Protein AF-A0AAN8WIW5-F1 (afdb_monomer_lite)

Radius of gyration: 15.7 Å; chains: 1; bounding box: 48×28×33 Å

Structure (mmCIF, N/CA/C/O backbone):
data_AF-A0AAN8WIW5-F1
#
_entry.id   AF-A0AAN8WIW5-F1
#
loop_
_atom_site.group_PDB
_atom_site.id
_atom_site.type_symbol
_atom_site.label_atom_id
_atom_site.label_alt_id
_atom_site.label_comp_id
_atom_site.label_asym_id
_atom_site.label_entity_id
_atom_site.label_seq_id
_atom_site.pdbx_PDB_ins_code
_atom_site.Cartn_x
_atom_site.Cartn_y
_atom_site.Cartn_z
_atom_site.occupancy
_atom_site.B_iso_or_equiv
_atom_site.auth_seq_id
_atom_site.auth_comp_id
_atom_site.auth_asym_id
_atom_site.auth_atom_id
_atom_site.pdbx_PDB_model_num
ATOM 1 N N . THR A 1 1 ? 34.248 2.906 -10.899 1.00 48.78 1 THR A N 1
ATOM 2 C CA . THR A 1 1 ? 34.878 1.746 -11.557 1.00 48.78 1 THR A CA 1
ATOM 3 C C . THR A 1 1 ? 34.170 1.463 -12.874 1.00 48.78 1 THR A C 1
ATOM 5 O O . THR A 1 1 ? 33.006 1.832 -13.016 1.00 48.78 1 THR A O 1
ATOM 8 N N . GLU A 1 2 ? 34.842 0.822 -13.837 1.00 38.66 2 GLU A N 1
ATOM 9 C CA . GLU A 1 2 ? 34.233 0.288 -15.079 1.00 38.66 2 GLU A CA 1
ATOM 10 C C . GLU A 1 2 ? 32.974 -0.579 -14.801 1.00 38.66 2 GLU A C 1
ATOM 12 O O . GLU A 1 2 ? 32.094 -0.729 -15.645 1.00 38.66 2 GLU A O 1
ATOM 17 N N . GLU A 1 3 ? 32.804 -1.046 -13.560 1.00 41.84 3 GLU A N 1
ATOM 18 C CA . GLU A 1 3 ? 31.628 -1.758 -13.039 1.00 41.84 3 GLU A CA 1
ATOM 19 C C . GLU A 1 3 ? 30.331 -0.927 -13.006 1.00 41.84 3 GLU A C 1
ATOM 21 O O . GLU A 1 3 ? 29.241 -1.497 -12.949 1.00 41.84 3 GLU A O 1
ATOM 26 N N . GLY A 1 4 ? 30.415 0.408 -13.065 1.00 47.38 4 GLY A N 1
ATOM 27 C CA . GLY A 1 4 ? 29.246 1.291 -13.167 1.00 47.38 4 GLY A CA 1
ATOM 28 C C . GLY A 1 4 ? 28.677 1.406 -14.587 1.00 47.38 4 GLY A C 1
ATOM 29 O O . GLY A 1 4 ? 27.504 1.745 -14.744 1.00 47.38 4 GLY A O 1
ATOM 30 N N . LYS A 1 5 ? 29.489 1.102 -15.615 1.00 43.44 5 LYS A N 1
ATOM 31 C CA . LYS A 1 5 ? 29.146 1.251 -17.043 1.00 43.44 5 LYS A CA 1
ATOM 32 C C . LYS A 1 5 ? 28.524 0.002 -17.670 1.00 43.44 5 LYS A C 1
ATOM 34 O O . LYS A 1 5 ? 27.850 0.114 -18.691 1.00 43.44 5 LYS A O 1
ATOM 39 N N . LYS A 1 6 ? 28.644 -1.177 -17.044 1.00 47.75 6 LYS A N 1
ATOM 40 C CA . LYS A 1 6 ? 27.755 -2.311 -17.347 1.00 47.75 6 LYS A CA 1
ATOM 41 C C . LYS A 1 6 ? 26.383 -1.984 -16.773 1.00 47.75 6 LYS A C 1
ATOM 43 O O . LYS A 1 6 ? 26.079 -2.342 -15.638 1.00 47.75 6 LYS A O 1
ATOM 48 N N . ALA A 1 7 ? 25.580 -1.253 -17.544 1.00 50.91 7 ALA A N 1
ATOM 49 C CA . ALA A 1 7 ? 24.195 -0.931 -17.245 1.00 50.91 7 ALA A CA 1
ATOM 50 C C . ALA A 1 7 ? 23.451 -2.209 -16.826 1.00 50.91 7 ALA A C 1
ATOM 52 O O . ALA A 1 7 ? 23.014 -3.004 -17.658 1.00 50.91 7 ALA A O 1
ATOM 53 N N . LYS A 1 8 ? 23.369 -2.444 -15.510 1.00 58.69 8 LYS A N 1
ATOM 54 C CA . LYS A 1 8 ? 22.644 -3.568 -14.917 1.00 58.69 8 LYS A CA 1
ATOM 55 C C . LYS A 1 8 ? 21.243 -3.512 -15.498 1.00 58.69 8 LYS A C 1
ATOM 57 O O . LYS A 1 8 ? 20.560 -2.516 -15.261 1.00 58.69 8 LYS A O 1
ATOM 62 N N . LYS A 1 9 ? 20.852 -4.530 -16.278 1.00 64.12 9 LYS A N 1
ATOM 63 C CA . LYS A 1 9 ? 19.514 -4.649 -16.874 1.00 64.12 9 LYS A CA 1
ATOM 64 C C . LYS A 1 9 ? 18.496 -4.212 -15.817 1.00 64.12 9 LYS A C 1
ATOM 66 O O . LYS A 1 9 ? 18.449 -4.788 -14.726 1.00 64.12 9 LYS A O 1
ATOM 71 N N . ARG A 1 10 ? 17.779 -3.118 -16.088 1.00 77.50 10 ARG A N 1
ATOM 72 C CA . ARG A 1 10 ? 16.762 -2.583 -15.182 1.00 77.50 10 ARG A CA 1
ATOM 73 C C . ARG A 1 10 ? 15.403 -3.014 -15.695 1.00 77.50 10 ARG A C 1
ATOM 75 O O . ARG A 1 10 ? 15.093 -2.799 -16.861 1.00 77.50 10 ARG A O 1
ATOM 82 N N . VAL A 1 11 ? 14.598 -3.606 -14.827 1.00 82.38 11 VAL A N 1
ATOM 83 C CA . VAL A 1 11 ? 13.209 -3.928 -15.138 1.00 82.38 11 VAL A CA 1
ATOM 84 C C . VAL A 1 11 ? 12.361 -2.717 -14.790 1.00 82.38 11 VAL A C 1
ATOM 86 O O . VAL A 1 11 ? 12.448 -2.186 -13.678 1.00 82.38 11 VAL A O 1
ATOM 89 N N . ARG A 1 12 ? 11.552 -2.277 -15.754 1.00 87.50 12 ARG A N 1
ATOM 90 C CA . ARG A 1 12 ? 10.495 -1.294 -15.531 1.00 87.50 12 ARG A CA 1
ATOM 91 C C . ARG A 1 12 ? 9.343 -1.992 -14.820 1.00 87.50 12 ARG A C 1
ATOM 93 O O . ARG A 1 12 ? 8.805 -2.967 -15.331 1.00 87.50 12 ARG A O 1
ATOM 100 N N . VAL A 1 13 ? 8.968 -1.489 -13.653 1.00 85.38 13 VAL A N 1
ATOM 101 C CA . VAL A 1 13 ? 7.929 -2.086 -12.816 1.00 85.38 13 VAL A CA 1
ATOM 102 C C . VAL A 1 13 ? 6.910 -1.026 -12.440 1.00 85.38 13 VAL A C 1
ATOM 104 O O . VAL A 1 13 ? 7.273 0.074 -12.022 1.00 85.38 13 VAL A O 1
ATOM 107 N N . PHE A 1 14 ? 5.636 -1.376 -12.569 1.00 91.50 14 PHE A N 1
ATOM 108 C CA . PHE A 1 14 ? 4.521 -0.556 -12.124 1.00 91.50 14 PHE A CA 1
ATOM 109 C C . PHE A 1 14 ? 4.128 -0.941 -10.696 1.00 91.50 14 PHE A C 1
ATOM 111 O O . PHE A 1 14 ? 3.873 -2.109 -10.410 1.00 91.50 14 PHE A O 1
ATOM 118 N N . CYS A 1 15 ? 4.121 0.026 -9.783 1.00 92.31 15 CYS A N 1
ATOM 119 C CA . CYS A 1 15 ? 3.674 -0.191 -8.412 1.00 92.31 15 CYS A CA 1
ATOM 120 C C . CYS A 1 15 ? 2.143 -0.250 -8.370 1.00 92.31 15 CYS A C 1
ATOM 122 O O . CYS A 1 15 ? 1.512 0.778 -8.560 1.00 92.31 15 CYS A O 1
ATOM 124 N N . GLY A 1 16 ? 1.551 -1.395 -8.027 1.00 93.00 16 GLY A N 1
ATOM 125 C CA . GLY A 1 16 ? 0.096 -1.537 -7.876 1.00 93.00 16 GLY A CA 1
ATOM 126 C C . GLY A 1 16 ? -0.500 -0.750 -6.702 1.00 93.00 16 GLY A C 1
ATOM 127 O O . GLY A 1 16 ? -1.714 -0.621 -6.602 1.00 93.00 16 GLY A O 1
ATOM 128 N N . VAL A 1 17 ? 0.339 -0.192 -5.821 1.00 93.06 17 VAL A N 1
ATOM 129 C CA . VAL A 1 17 ? -0.107 0.696 -4.738 1.00 93.06 17 VAL A CA 1
ATOM 130 C C . VAL A 1 17 ? -0.204 2.136 -5.223 1.00 93.06 17 VAL A C 1
ATOM 132 O O . VAL A 1 17 ? -1.276 2.712 -5.213 1.00 93.06 17 VAL A O 1
ATOM 135 N N . CYS A 1 18 ? 0.915 2.750 -5.605 1.00 90.19 18 CYS A N 1
ATOM 136 C CA . CYS A 1 18 ? 0.968 4.189 -5.881 1.00 90.19 18 CYS A CA 1
ATOM 137 C C . CYS A 1 18 ? 1.011 4.529 -7.374 1.00 90.19 18 CYS A C 1
ATOM 139 O O . CYS A 1 18 ? 1.343 5.658 -7.710 1.00 90.19 18 CYS A O 1
ATOM 141 N N . ASP A 1 19 ? 0.809 3.544 -8.251 1.00 90.44 19 ASP A N 1
ATOM 142 C CA . ASP A 1 19 ? 0.767 3.673 -9.716 1.00 90.44 19 ASP A CA 1
ATOM 143 C C . ASP A 1 19 ? 2.031 4.267 -10.358 1.00 90.44 19 ASP A C 1
ATOM 145 O O . ASP A 1 19 ? 2.073 4.646 -11.527 1.00 90.44 19 ASP A O 1
ATOM 149 N N . LYS A 1 20 ? 3.128 4.312 -9.596 1.00 88.00 20 LYS A N 1
ATOM 150 C CA . LYS A 1 20 ? 4.397 4.853 -10.076 1.00 88.00 20 LYS A CA 1
ATOM 151 C C . LYS A 1 20 ? 5.240 3.795 -10.737 1.00 88.00 20 LYS A C 1
ATOM 153 O O . LYS A 1 20 ? 5.411 2.686 -10.224 1.00 88.00 20 LYS A O 1
ATOM 158 N N . ILE A 1 21 ? 5.869 4.212 -11.825 1.00 89.00 21 ILE A N 1
ATOM 159 C CA . ILE A 1 21 ? 6.904 3.442 -12.491 1.00 89.00 21 ILE A CA 1
ATOM 160 C C . ILE A 1 21 ? 8.196 3.570 -11.684 1.00 89.00 21 ILE A C 1
ATOM 162 O O . ILE A 1 21 ? 8.628 4.666 -11.310 1.00 89.00 21 ILE A O 1
ATOM 166 N N . ARG A 1 22 ? 8.816 2.428 -11.401 1.00 86.38 22 ARG A N 1
ATOM 167 C CA . ARG A 1 22 ? 10.117 2.327 -10.743 1.00 86.38 22 ARG A CA 1
ATOM 168 C C . ARG A 1 22 ? 10.999 1.357 -11.522 1.00 86.38 22 ARG A C 1
ATOM 170 O O . ARG A 1 22 ? 10.511 0.427 -12.161 1.00 86.38 22 ARG A O 1
ATOM 177 N N . TYR A 1 23 ? 12.303 1.600 -11.477 1.00 86.00 23 TYR A N 1
ATOM 178 C CA . TYR A 1 23 ? 13.293 0.810 -12.199 1.00 86.00 23 TYR A CA 1
ATOM 179 C C . TYR A 1 23 ? 14.117 0.007 -11.205 1.00 86.00 23 TYR A C 1
ATOM 181 O O . TYR A 1 23 ? 14.832 0.579 -10.382 1.00 86.00 23 TYR A O 1
ATOM 189 N N . TYR A 1 24 ? 14.025 -1.314 -11.296 1.00 81.94 24 TYR A N 1
ATOM 190 C CA . TYR A 1 24 ? 14.708 -2.231 -10.391 1.00 81.94 24 TYR A CA 1
ATOM 191 C C . TYR A 1 24 ? 15.836 -2.956 -11.102 1.00 81.94 24 TYR A C 1
ATOM 193 O O . TYR A 1 24 ? 15.707 -3.331 -12.262 1.00 81.94 24 TYR A O 1
ATOM 201 N N . SER A 1 25 ? 16.940 -3.190 -10.396 1.00 81.06 25 SER A N 1
ATOM 202 C CA . SER A 1 25 ? 17.954 -4.138 -10.861 1.00 81.06 25 SER A CA 1
ATOM 203 C C . SER A 1 25 ? 17.333 -5.532 -10.938 1.00 81.06 25 SER A C 1
ATOM 205 O O . SER A 1 25 ? 16.730 -5.968 -9.956 1.00 81.06 25 SER A O 1
ATOM 207 N N . VAL A 1 26 ? 17.529 -6.246 -12.053 1.00 75.75 26 VAL A N 1
ATOM 208 C CA . VAL A 1 26 ? 17.066 -7.641 -12.217 1.00 75.75 26 VAL A CA 1
ATOM 209 C C . VAL A 1 26 ? 17.480 -8.517 -11.024 1.00 75.75 26 VAL A C 1
ATOM 211 O O . VAL A 1 26 ? 16.682 -9.309 -10.540 1.00 75.75 26 VAL A O 1
ATOM 214 N N . HIS A 1 27 ? 18.685 -8.314 -10.484 1.00 76.75 27 HIS A N 1
ATOM 215 C CA . HIS A 1 27 ? 19.215 -9.112 -9.370 1.00 76.75 27 HIS A CA 1
ATOM 216 C C . HIS A 1 27 ? 18.535 -8.855 -8.019 1.00 76.75 27 HIS A C 1
ATOM 218 O O . HIS A 1 27 ? 18.539 -9.731 -7.164 1.00 76.75 27 HIS A O 1
ATOM 224 N N . ARG A 1 28 ? 17.983 -7.654 -7.794 1.00 77.00 28 ARG A N 1
ATOM 225 C CA . ARG A 1 28 ? 17.351 -7.300 -6.508 1.00 77.00 28 ARG A CA 1
ATOM 226 C C . ARG A 1 28 ? 15.923 -7.845 -6.407 1.00 77.00 28 ARG A C 1
ATOM 228 O O . ARG A 1 28 ? 15.394 -7.970 -5.307 1.00 77.00 28 ARG A O 1
ATOM 235 N N . GLY A 1 29 ? 15.320 -8.178 -7.548 1.00 75.88 29 GLY A N 1
ATOM 236 C CA . GLY A 1 29 ? 13.937 -8.621 -7.629 1.00 75.88 29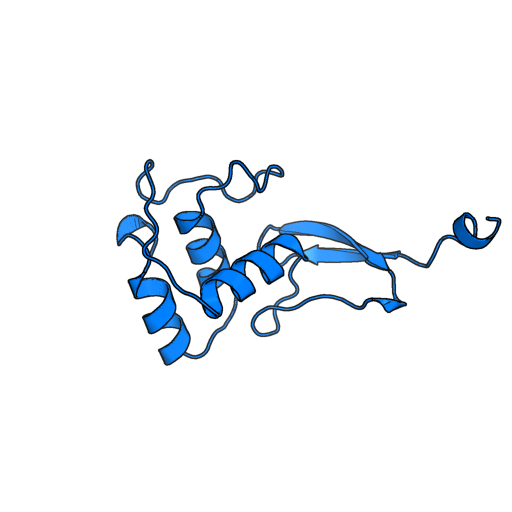 GLY A CA 1
ATOM 237 C C . GLY A 1 29 ? 12.932 -7.498 -7.361 1.00 75.88 29 GLY A C 1
ATOM 238 O O . GLY A 1 29 ? 13.279 -6.366 -7.018 1.00 75.88 29 GLY A O 1
ATOM 239 N N . VAL A 1 30 ? 11.656 -7.826 -7.555 1.00 84.44 30 VAL A N 1
ATOM 240 C CA . VAL A 1 30 ? 10.531 -6.905 -7.370 1.00 84.44 30 VAL A CA 1
ATOM 241 C C . VAL A 1 30 ? 9.897 -7.130 -6.002 1.00 84.44 30 VAL A C 1
ATOM 243 O O . VAL A 1 30 ? 9.645 -8.265 -5.597 1.00 84.44 30 VAL A O 1
ATOM 246 N N . THR A 1 31 ? 9.611 -6.044 -5.290 1.00 89.75 31 THR A N 1
ATOM 247 C CA . THR A 1 31 ? 8.980 -6.085 -3.971 1.00 89.75 31 THR A CA 1
ATOM 248 C C . THR A 1 31 ? 7.465 -6.265 -4.048 1.00 89.75 31 THR A C 1
ATOM 250 O O . THR A 1 31 ? 6.815 -5.768 -4.967 1.00 89.75 31 THR A O 1
ATOM 253 N N . ARG A 1 32 ? 6.877 -6.957 -3.060 1.00 93.56 32 ARG A N 1
ATOM 254 C CA . ARG A 1 32 ? 5.430 -7.226 -2.994 1.00 93.56 32 ARG A CA 1
ATOM 255 C C . ARG A 1 32 ? 4.835 -6.973 -1.604 1.00 93.56 32 ARG A C 1
ATOM 257 O O . ARG A 1 32 ? 5.536 -7.127 -0.601 1.00 93.56 32 ARG A O 1
ATOM 264 N N . ILE A 1 33 ? 3.548 -6.631 -1.566 1.00 95.94 33 ILE A N 1
ATOM 265 C CA . ILE A 1 33 ? 2.687 -6.582 -0.372 1.00 95.94 33 ILE A CA 1
ATOM 266 C C . ILE A 1 33 ? 1.449 -7.413 -0.706 1.00 95.94 33 ILE A C 1
ATOM 268 O O . ILE A 1 33 ? 0.758 -7.086 -1.661 1.00 95.94 33 ILE A O 1
ATOM 272 N N . GLY A 1 34 ? 1.195 -8.511 0.013 1.00 91.94 34 GLY A N 1
ATOM 273 C CA . GLY A 1 34 ? 0.026 -9.354 -0.282 1.00 91.94 34 GLY A CA 1
ATOM 274 C C . GLY A 1 34 ? -0.025 -9.841 -1.738 1.00 91.94 34 GLY A C 1
ATOM 275 O O . GLY A 1 34 ? -1.058 -9.780 -2.379 1.00 91.94 34 GLY A O 1
ATOM 276 N N . GLY A 1 35 ? 1.113 -10.204 -2.337 1.00 92.50 35 GLY A N 1
ATOM 277 C CA . GLY A 1 35 ? 1.177 -10.584 -3.758 1.00 92.50 35 GLY A CA 1
ATOM 278 C C . GLY A 1 35 ? 1.146 -9.417 -4.760 1.00 92.50 35 GLY A C 1
ATOM 279 O O . GLY A 1 35 ? 1.651 -9.575 -5.871 1.00 92.50 35 GLY A O 1
ATOM 280 N N . VAL A 1 36 ? 0.687 -8.225 -4.368 1.00 95.50 36 VAL A N 1
ATOM 281 C CA . VAL A 1 36 ? 0.671 -7.028 -5.222 1.00 95.50 36 VAL A CA 1
ATOM 282 C C . VAL A 1 36 ? 2.075 -6.458 -5.366 1.00 95.50 36 VAL A C 1
ATOM 284 O O . VAL A 1 36 ? 2.791 -6.250 -4.382 1.00 95.50 36 VAL A O 1
ATOM 287 N N . ILE A 1 37 ? 2.477 -6.187 -6.608 1.00 94.00 37 ILE A N 1
ATOM 288 C CA . ILE A 1 37 ? 3.740 -5.515 -6.911 1.00 94.00 37 ILE A CA 1
ATOM 289 C C .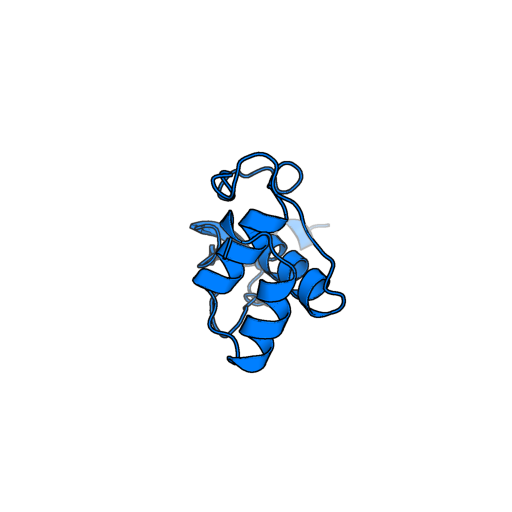 ILE A 1 37 ? 3.733 -4.129 -6.270 1.00 94.00 37 ILE A C 1
ATOM 291 O O . ILE A 1 37 ? 2.837 -3.321 -6.490 1.00 94.00 37 ILE A O 1
ATOM 295 N N . SER A 1 38 ? 4.762 -3.830 -5.492 1.00 92.75 38 SER A N 1
ATOM 296 C CA . SER A 1 38 ? 4.854 -2.600 -4.708 1.00 92.75 38 SER A CA 1
ATOM 297 C C . SER A 1 38 ? 6.229 -1.981 -4.879 1.00 92.75 38 SER A C 1
ATOM 299 O O . SER A 1 38 ? 7.218 -2.693 -5.048 1.00 92.75 38 SER A O 1
ATOM 301 N N . CYS A 1 39 ? 6.313 -0.654 -4.816 1.00 90.56 39 CYS A N 1
ATOM 302 C CA . CYS A 1 39 ? 7.600 0.016 -4.752 1.00 90.56 39 CYS A CA 1
ATOM 303 C C . CYS A 1 39 ? 8.219 -0.122 -3.352 1.00 90.56 39 CYS A C 1
ATOM 305 O O . CYS A 1 39 ? 7.521 -0.390 -2.371 1.00 90.56 39 CYS A O 1
ATOM 307 N N . GLU A 1 40 ? 9.526 0.123 -3.239 1.00 89.75 40 GLU A N 1
ATOM 308 C CA . GLU A 1 40 ? 10.246 0.003 -1.962 1.00 89.75 40 GLU A CA 1
ATOM 309 C C . GLU A 1 40 ? 9.677 0.939 -0.897 1.00 89.75 40 GLU A C 1
ATOM 311 O O . GLU A 1 40 ? 9.532 0.530 0.249 1.00 89.75 40 GLU A O 1
ATOM 316 N N . ALA A 1 41 ? 9.283 2.157 -1.280 1.00 89.81 41 ALA A N 1
ATOM 317 C CA . ALA A 1 41 ? 8.684 3.121 -0.362 1.00 89.81 41 ALA A CA 1
ATOM 318 C C . ALA A 1 41 ? 7.362 2.605 0.231 1.00 89.81 41 ALA A C 1
ATOM 320 O O . ALA A 1 41 ? 7.210 2.587 1.450 1.00 89.81 41 ALA A O 1
ATOM 321 N N . CYS A 1 42 ? 6.438 2.120 -0.610 1.00 92.25 42 CYS A N 1
ATOM 322 C CA . CYS A 1 42 ? 5.158 1.575 -0.144 1.00 92.25 42 CYS A CA 1
ATOM 323 C C . CYS A 1 42 ? 5.370 0.324 0.714 1.00 92.25 42 CYS A C 1
ATOM 325 O O . CYS A 1 42 ? 4.788 0.209 1.790 1.00 92.25 42 CYS A O 1
ATOM 327 N N . ARG A 1 43 ? 6.255 -0.588 0.283 1.00 93.44 43 ARG A N 1
ATOM 328 C CA . ARG A 1 43 ? 6.567 -1.800 1.049 1.00 93.44 43 ARG A CA 1
ATOM 329 C C . ARG A 1 43 ? 7.186 -1.474 2.399 1.00 93.44 43 ARG A C 1
ATOM 331 O O . ARG A 1 43 ? 6.764 -2.044 3.397 1.00 93.44 43 ARG A O 1
ATOM 338 N N . HIS A 1 44 ? 8.194 -0.609 2.451 1.00 93.69 44 HIS A N 1
ATOM 339 C CA . HIS A 1 44 ? 8.856 -0.268 3.709 1.00 93.69 44 HIS A CA 1
ATOM 340 C C . HIS A 1 44 ? 7.912 0.443 4.668 1.00 93.69 44 HIS A C 1
ATOM 342 O O . HIS A 1 44 ? 7.910 0.115 5.852 1.00 93.69 44 HIS A O 1
ATOM 348 N N . PHE A 1 45 ? 7.085 1.359 4.165 1.00 94.50 45 PHE A N 1
ATOM 349 C CA . PHE A 1 45 ? 6.093 2.034 4.989 1.00 94.50 45 PHE A CA 1
ATOM 350 C C . PHE A 1 45 ? 5.079 1.040 5.578 1.00 94.50 45 PHE A C 1
ATOM 352 O O . PHE A 1 45 ? 4.922 0.990 6.797 1.00 94.50 45 PHE A O 1
ATOM 359 N N . TYR A 1 46 ? 4.503 0.166 4.744 1.00 96.50 46 TYR A N 1
ATOM 360 C CA . TYR A 1 46 ? 3.614 -0.906 5.196 1.00 96.50 46 TYR A CA 1
ATOM 361 C C . TYR A 1 46 ? 4.278 -1.831 6.219 1.00 96.50 46 TYR A C 1
ATOM 363 O O . TYR A 1 46 ? 3.705 -2.105 7.263 1.00 96.50 46 TYR A O 1
ATOM 371 N N . GLN A 1 47 ? 5.496 -2.308 5.949 1.00 96.75 47 GLN A N 1
ATOM 372 C CA . GLN A 1 47 ? 6.198 -3.231 6.846 1.00 96.75 47 GLN A CA 1
ATOM 373 C C . GLN A 1 47 ? 6.522 -2.584 8.193 1.00 96.75 47 GLN A C 1
ATOM 375 O O . GLN A 1 47 ? 6.423 -3.248 9.222 1.00 96.75 47 GLN A O 1
ATOM 380 N N . LYS A 1 48 ? 6.883 -1.296 8.199 1.00 96.25 48 LYS A N 1
ATOM 381 C CA . LYS A 1 48 ? 7.103 -0.542 9.435 1.00 96.25 48 LYS A CA 1
ATOM 382 C C . LYS A 1 48 ? 5.813 -0.451 10.246 1.00 96.25 48 LYS A C 1
ATOM 384 O O . LYS A 1 48 ? 5.826 -0.796 11.421 1.00 96.25 48 LYS A O 1
ATOM 389 N N . PHE A 1 49 ? 4.717 -0.049 9.605 1.00 96.69 49 PHE A N 1
ATOM 390 C CA . PHE A 1 49 ? 3.422 0.074 10.267 1.00 96.69 49 PHE A CA 1
ATOM 391 C C . PHE A 1 49 ? 2.887 -1.277 10.750 1.00 96.69 49 PHE A C 1
ATOM 393 O O . PHE A 1 49 ? 2.451 -1.396 11.882 1.00 96.69 49 PHE A O 1
ATOM 400 N N . LYS A 1 50 ? 3.005 -2.330 9.937 1.00 96.62 50 LYS A N 1
ATOM 401 C CA . LYS A 1 50 ? 2.594 -3.690 10.301 1.00 96.62 50 LYS A CA 1
ATOM 402 C C . LYS A 1 50 ? 3.329 -4.213 11.538 1.00 96.62 50 LYS A C 1
ATOM 404 O O . LYS A 1 50 ? 2.725 -4.900 12.352 1.00 96.62 50 LYS A O 1
ATOM 409 N N . ARG A 1 51 ? 4.638 -3.957 11.647 1.00 96.94 51 ARG A N 1
ATOM 410 C CA . ARG A 1 51 ? 5.458 -4.431 12.776 1.00 96.94 51 ARG A CA 1
ATOM 411 C C . ARG A 1 51 ? 5.150 -3.693 14.070 1.00 96.94 51 ARG A C 1
ATOM 413 O O . ARG A 1 51 ? 5.244 -4.291 15.133 1.00 96.94 51 ARG A O 1
ATOM 420 N N . GLN A 1 52 ? 4.835 -2.408 13.971 1.00 96.31 52 GLN A N 1
ATOM 421 C CA . GLN A 1 52 ? 4.531 -1.568 15.118 1.00 96.31 52 GLN A CA 1
ATOM 422 C C . GLN A 1 52 ? 3.413 -0.593 14.736 1.00 96.31 52 GLN A C 1
ATOM 424 O O . GLN A 1 52 ? 3.701 0.550 14.358 1.00 96.31 52 GLN A O 1
ATOM 429 N N . PRO A 1 53 ? 2.148 -1.052 14.778 1.00 95.25 53 PRO A N 1
ATOM 430 C CA . PRO A 1 53 ? 1.008 -0.192 14.514 1.00 95.25 53 PRO A CA 1
ATOM 431 C C . PRO A 1 53 ? 0.965 0.935 15.542 1.00 95.25 53 PRO A C 1
ATOM 433 O O . PRO A 1 53 ? 1.261 0.743 16.721 1.00 95.25 53 PRO A O 1
ATOM 436 N N . CYS A 1 54 ? 0.624 2.132 15.087 1.00 95.25 54 CYS A N 1
ATOM 437 C CA . CYS A 1 54 ? 0.406 3.278 15.953 1.00 95.25 54 CYS A CA 1
ATOM 438 C C . CYS A 1 54 ? -0.829 4.032 15.478 1.00 95.25 54 CYS A C 1
ATOM 440 O O . CYS A 1 54 ? -1.139 4.014 14.288 1.00 95.25 54 CYS A O 1
ATOM 442 N N . ILE A 1 55 ? -1.531 4.688 16.401 1.00 96.38 55 ILE A N 1
ATOM 443 C CA . ILE A 1 55 ? -2.693 5.502 16.046 1.00 96.38 55 ILE A CA 1
ATOM 444 C C . ILE A 1 55 ? -2.228 6.651 15.150 1.00 96.38 55 ILE A C 1
ATOM 446 O O . ILE A 1 55 ? -1.356 7.438 15.528 1.00 96.38 55 ILE A O 1
ATOM 450 N N . LEU A 1 56 ? -2.791 6.727 13.947 1.00 95.00 56 LEU A N 1
ATOM 451 C CA . LEU A 1 56 ? -2.512 7.789 12.989 1.00 95.00 56 LEU A CA 1
ATOM 452 C C . LEU A 1 56 ? -3.678 8.770 12.937 1.00 95.00 56 LEU A C 1
ATOM 454 O O . LEU A 1 56 ? -4.834 8.406 13.120 1.00 95.00 56 LEU A O 1
ATOM 458 N N . THR A 1 57 ? -3.369 10.023 12.625 1.00 94.00 57 THR A N 1
ATOM 459 C CA . THR A 1 57 ? -4.365 11.074 12.414 1.00 94.00 57 THR A CA 1
ATOM 460 C C . THR A 1 57 ? -4.278 11.607 10.987 1.00 94.00 57 THR A C 1
ATOM 462 O O . THR A 1 57 ? -3.227 11.569 10.338 1.00 94.00 57 THR A O 1
ATOM 465 N N . CYS A 1 58 ? -5.409 12.091 10.476 1.00 93.38 58 CYS A N 1
ATOM 466 C CA . CYS A 1 58 ? -5.495 12.799 9.206 1.00 93.38 58 CYS A CA 1
ATOM 467 C C . CYS A 1 58 ? -6.147 14.159 9.448 1.00 93.38 58 CYS A C 1
ATOM 469 O O . CYS A 1 58 ? -7.253 14.222 9.975 1.00 93.38 58 CYS A O 1
ATOM 471 N N . VAL A 1 59 ? -5.479 15.237 9.036 1.00 88.94 59 VAL A N 1
ATOM 472 C CA . VAL A 1 59 ? -5.993 16.609 9.191 1.00 88.94 59 VAL A CA 1
ATOM 473 C C . VAL A 1 59 ? -7.000 17.004 8.104 1.00 88.94 59 VAL A C 1
ATOM 475 O O . VAL A 1 59 ? -7.704 17.990 8.265 1.00 88.94 59 VAL A O 1
ATOM 478 N N . GLN A 1 60 ? -7.086 16.239 7.009 1.00 87.94 60 GLN A N 1
ATOM 479 C CA . GLN A 1 60 ? -7.965 16.512 5.859 1.00 87.94 60 GLN A CA 1
ATOM 480 C C . GLN A 1 60 ? -9.110 15.493 5.735 1.00 87.9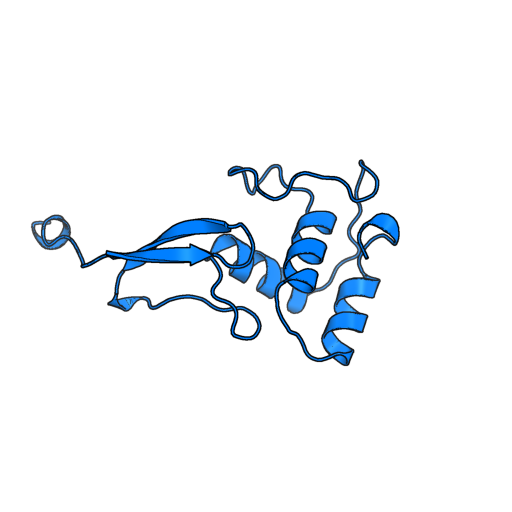4 60 GLN A C 1
ATOM 482 O O . GLN A 1 60 ? -9.603 15.251 4.638 1.00 87.94 60 GLN A O 1
ATOM 487 N N . GLY A 1 61 ? -9.488 14.832 6.834 1.00 86.62 61 GLY A N 1
ATOM 488 C CA . GLY A 1 61 ? -10.650 13.937 6.848 1.00 86.62 61 GLY A CA 1
ATOM 489 C C . GLY A 1 61 ? -10.568 12.757 5.872 1.00 86.62 61 GLY A C 1
ATOM 490 O O . GLY A 1 61 ? -11.582 12.365 5.321 1.00 86.62 61 GLY A O 1
ATOM 491 N N . GLY A 1 62 ? -9.376 12.209 5.628 1.00 87.19 62 GLY A N 1
ATOM 492 C CA . GLY A 1 62 ? -9.185 11.026 4.780 1.00 87.19 62 GLY A CA 1
ATOM 493 C C . GLY A 1 62 ? -9.001 11.286 3.284 1.00 87.19 62 GLY A C 1
ATOM 494 O O . GLY A 1 62 ? -8.687 10.358 2.546 1.00 87.19 62 GLY A O 1
ATOM 495 N N . CYS A 1 63 ? -9.085 12.539 2.837 1.00 86.12 63 CYS A N 1
ATOM 496 C CA . CYS A 1 63 ? -9.034 12.895 1.415 1.00 86.12 63 CYS A CA 1
ATOM 497 C C . CYS A 1 63 ? -7.643 13.333 0.917 1.00 86.12 63 CYS A C 1
ATOM 499 O O . CYS A 1 63 ? -7.540 14.023 -0.096 1.00 86.12 63 CYS A O 1
ATOM 501 N N . CYS A 1 64 ? -6.561 12.997 1.628 1.00 88.81 64 CYS A N 1
ATOM 502 C CA . CYS A 1 64 ? -5.222 13.431 1.220 1.00 88.81 64 CYS A CA 1
ATOM 503 C C . CYS A 1 64 ? -4.774 12.736 -0.070 1.00 88.81 64 CYS A C 1
ATOM 505 O O . CYS A 1 64 ? -4.861 11.512 -0.177 1.00 88.81 64 CYS A O 1
ATOM 507 N N . ASP A 1 65 ? -4.157 13.488 -0.983 1.00 84.81 65 ASP A N 1
ATOM 508 C CA . ASP A 1 65 ? -3.465 12.895 -2.125 1.00 84.81 65 ASP A CA 1
ATOM 509 C C . ASP A 1 65 ? -2.201 12.147 -1.659 1.00 84.81 65 ASP A C 1
ATOM 511 O O . ASP A 1 65 ? -1.257 12.710 -1.097 1.00 84.81 65 ASP A O 1
ATOM 515 N N . VAL A 1 66 ? -2.199 10.834 -1.874 1.00 83.69 66 VAL A N 1
ATOM 516 C CA . VAL A 1 66 ? -1.097 9.924 -1.531 1.00 83.69 66 VAL A CA 1
ATOM 517 C C . VAL A 1 66 ? -0.312 9.461 -2.758 1.00 83.69 66 VAL A C 1
ATOM 519 O O . VAL A 1 66 ? 0.644 8.686 -2.627 1.00 83.69 66 VAL A O 1
ATOM 522 N N . LEU A 1 67 ? -0.693 9.924 -3.949 1.00 82.19 67 LEU A N 1
ATOM 523 C CA . LEU A 1 67 ? -0.043 9.602 -5.213 1.00 82.19 67 LEU A CA 1
ATOM 524 C C . LEU A 1 67 ? 1.085 10.582 -5.553 1.00 82.19 67 LEU A C 1
ATOM 526 O O . LEU A 1 67 ? 1.893 10.270 -6.422 1.00 82.19 67 LEU A O 1
ATOM 530 N N . ASP A 1 68 ? 1.256 11.689 -4.830 1.00 74.38 68 ASP A N 1
ATOM 531 C CA . ASP A 1 68 ? 2.369 12.625 -5.048 1.00 74.38 68 ASP A CA 1
ATOM 532 C C . ASP A 1 68 ? 3.760 11.989 -4.775 1.00 74.38 68 ASP A C 1
ATOM 534 O O . ASP A 1 68 ? 3.902 11.065 -3.970 1.00 74.38 68 ASP A O 1
ATOM 538 N N . ASP A 1 69 ? 4.817 12.399 -5.490 1.00 63.62 69 ASP A N 1
ATOM 539 C CA . ASP A 1 69 ? 6.176 11.821 -5.419 1.00 63.62 69 ASP A CA 1
ATOM 540 C C . ASP A 1 69 ? 6.890 12.093 -4.102 1.00 63.62 69 ASP A C 1
ATOM 542 O O . ASP A 1 69 ? 7.786 11.328 -3.727 1.00 63.62 69 ASP A O 1
ATOM 546 N N . ASN A 1 70 ? 6.463 13.104 -3.350 1.00 66.31 70 ASN A N 1
ATOM 547 C CA . ASN A 1 70 ? 7.091 13.403 -2.080 1.00 66.31 70 ASN A CA 1
ATOM 548 C C . ASN A 1 70 ? 6.515 12.552 -0.942 1.00 66.31 70 ASN A C 1
ATOM 550 O O . ASN A 1 70 ? 5.625 12.958 -0.194 1.00 66.31 70 ASN A O 1
ATOM 554 N N . SER A 1 71 ? 7.090 11.363 -0.748 1.00 62.66 71 SER A N 1
ATOM 555 C CA . SER A 1 71 ? 6.716 10.455 0.344 1.00 62.66 71 SER A CA 1
ATOM 556 C C . SER A 1 71 ? 6.859 11.056 1.749 1.00 62.66 71 SER A C 1
ATOM 558 O O . SER A 1 71 ? 6.345 10.468 2.697 1.00 62.66 71 SER A O 1
ATOM 560 N N . ARG A 1 72 ? 7.570 12.186 1.916 1.00 62.56 72 ARG A N 1
ATOM 561 C CA . ARG A 1 72 ? 7.674 12.898 3.203 1.00 62.56 72 ARG A CA 1
ATOM 562 C C . ARG A 1 72 ? 6.459 13.780 3.499 1.00 62.56 72 ARG A C 1
ATOM 564 O O . ARG A 1 72 ? 6.229 14.072 4.665 1.00 62.56 72 ARG A O 1
ATOM 571 N N . ILE A 1 73 ? 5.706 14.173 2.471 1.00 72.12 73 ILE A N 1
ATOM 572 C CA . ILE A 1 73 ? 4.532 15.055 2.581 1.00 72.12 73 ILE A CA 1
ATOM 573 C C . ILE A 1 73 ? 3.234 14.240 2.683 1.00 72.12 73 ILE A C 1
ATOM 575 O O . ILE A 1 73 ? 2.231 14.722 3.202 1.00 72.12 73 ILE A O 1
ATOM 579 N N . ARG A 1 74 ? 3.251 12.971 2.253 1.00 84.62 74 ARG A N 1
ATOM 580 C CA . ARG A 1 74 ? 2.065 12.107 2.287 1.00 84.62 74 ARG A CA 1
ATOM 581 C C . ARG A 1 74 ? 1.513 11.957 3.701 1.00 84.62 74 ARG A C 1
ATOM 583 O O . ARG A 1 74 ? 2.230 11.582 4.633 1.00 84.62 74 ARG A O 1
ATOM 590 N N . CYS A 1 75 ? 0.201 12.139 3.829 1.00 91.62 75 CYS A N 1
ATOM 591 C CA . CYS A 1 75 ? -0.513 11.784 5.045 1.00 91.62 75 CYS A CA 1
ATOM 592 C C . CYS A 1 75 ? -0.332 10.288 5.326 1.00 91.62 75 CYS A C 1
ATOM 594 O O . CYS A 1 75 ? -0.733 9.437 4.531 1.00 91.62 75 CYS A O 1
ATOM 596 N N . ARG A 1 76 ? 0.271 9.965 6.474 1.00 93.00 76 ARG A N 1
ATOM 597 C CA . ARG A 1 76 ? 0.570 8.580 6.860 1.00 93.00 76 ARG A CA 1
ATOM 598 C C . ARG A 1 76 ? -0.694 7.734 6.980 1.00 93.00 76 ARG A C 1
ATOM 600 O O . ARG A 1 76 ? -0.675 6.598 6.521 1.00 93.00 76 ARG A O 1
ATOM 607 N N . ALA A 1 77 ? -1.763 8.296 7.554 1.00 95.50 77 ALA A N 1
ATOM 608 C CA . ALA A 1 77 ? -3.050 7.620 7.698 1.00 95.50 77 ALA A CA 1
ATOM 609 C C . ALA A 1 77 ? -3.631 7.256 6.324 1.00 95.50 77 ALA A C 1
ATOM 611 O O . ALA A 1 77 ? -3.822 6.079 6.031 1.00 95.50 77 ALA A O 1
ATOM 612 N N . CYS A 1 78 ? -3.803 8.242 5.439 1.00 94.44 78 CYS A N 1
ATOM 613 C CA . CYS A 1 78 ? -4.338 7.997 4.098 1.00 94.44 78 CYS A CA 1
ATOM 614 C C . CYS A 1 78 ? -3.446 7.046 3.295 1.00 94.44 78 CYS A C 1
ATOM 616 O O . CYS A 1 78 ? -3.940 6.224 2.533 1.00 94.44 78 CYS A O 1
ATOM 618 N N . TRP A 1 79 ? -2.121 7.111 3.471 1.00 94.06 79 TRP A N 1
ATOM 619 C CA . TRP A 1 79 ? -1.217 6.246 2.720 1.00 94.06 79 TRP A CA 1
ATOM 620 C C . TRP A 1 79 ? -1.341 4.781 3.145 1.00 94.06 79 TRP A C 1
ATOM 622 O O . TRP A 1 79 ? -1.356 3.902 2.284 1.00 94.06 79 TRP A O 1
ATOM 632 N N . ILE A 1 80 ? -1.456 4.491 4.444 1.00 96.00 80 ILE A N 1
ATOM 633 C CA . ILE A 1 80 ? -1.665 3.108 4.876 1.00 96.00 80 ILE A CA 1
ATOM 634 C C . ILE A 1 80 ? -3.076 2.623 4.520 1.00 96.00 80 ILE A C 1
ATOM 636 O O . ILE A 1 80 ? -3.185 1.503 4.030 1.00 96.00 80 ILE A O 1
ATOM 640 N N . GLY A 1 81 ? -4.109 3.468 4.633 1.00 95.44 81 GLY A N 1
ATOM 641 C CA . GLY A 1 81 ? -5.460 3.154 4.148 1.00 95.44 81 GLY A CA 1
ATOM 642 C C . GLY A 1 81 ? -5.460 2.781 2.663 1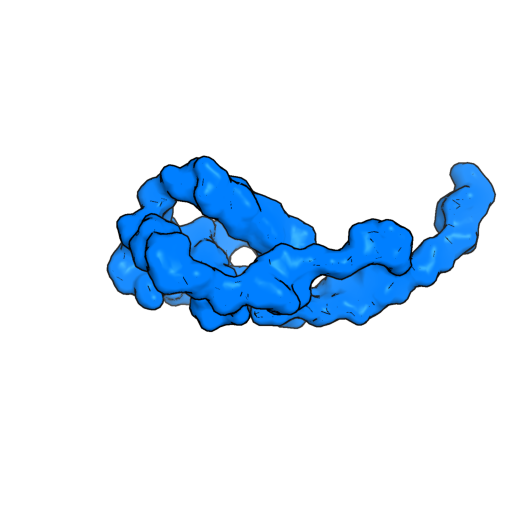.00 95.44 81 GLY A C 1
ATOM 643 O O . GLY A 1 81 ? -5.929 1.712 2.283 1.00 95.44 81 GLY A O 1
ATOM 644 N N . HIS A 1 82 ? -4.782 3.578 1.834 1.00 95.25 82 HIS A N 1
ATOM 645 C CA . HIS A 1 82 ? -4.604 3.308 0.404 1.00 95.25 82 HIS A CA 1
ATOM 646 C C . HIS A 1 82 ? -3.806 2.030 0.106 1.00 95.25 82 HIS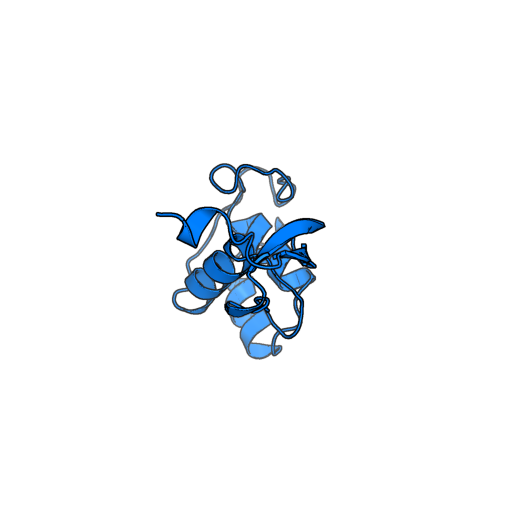 A C 1
ATOM 648 O O . HIS A 1 82 ? -4.053 1.340 -0.879 1.00 95.25 82 HIS A O 1
ATOM 654 N N . ILE A 1 83 ? -2.822 1.683 0.942 1.00 95.75 83 ILE A N 1
ATOM 655 C CA . ILE A 1 83 ? -2.120 0.399 0.812 1.00 95.75 83 ILE A CA 1
ATOM 656 C C . ILE A 1 83 ? -3.074 -0.759 1.111 1.00 95.75 83 ILE A C 1
ATOM 658 O O . ILE A 1 83 ? -3.091 -1.728 0.353 1.00 95.75 83 ILE A O 1
ATOM 662 N N . LEU A 1 84 ? -3.839 -0.672 2.202 1.00 96.06 84 LEU A N 1
ATOM 663 C CA . LEU A 1 84 ? -4.753 -1.726 2.644 1.00 96.06 84 LEU A CA 1
ATOM 664 C C . LEU A 1 84 ? -5.927 -1.921 1.678 1.00 96.06 84 LEU A C 1
ATOM 666 O O . LEU A 1 84 ? -6.350 -3.055 1.488 1.00 96.06 84 LEU A O 1
ATOM 670 N N . SER A 1 85 ? -6.404 -0.860 1.020 1.00 94.75 85 SER A N 1
ATOM 671 C CA . SER A 1 85 ? -7.472 -0.959 0.015 1.00 94.75 85 SER A CA 1
ATOM 672 C C . SER A 1 85 ? -7.026 -1.648 -1.277 1.00 94.75 85 SER A C 1
ATOM 674 O O . SER A 1 85 ? -7.847 -2.211 -1.998 1.00 94.75 85 SER A O 1
ATOM 676 N N . ARG A 1 86 ? -5.722 -1.627 -1.581 1.00 95.38 86 ARG A N 1
ATOM 677 C CA . ARG A 1 86 ? -5.167 -2.197 -2.819 1.00 95.38 86 ARG A CA 1
ATOM 678 C C . ARG A 1 86 ? -4.441 -3.521 -2.644 1.00 95.38 86 ARG A C 1
ATOM 680 O O . ARG A 1 86 ? -4.234 -4.226 -3.628 1.00 95.38 86 ARG A O 1
ATOM 687 N N . CYS A 1 87 ? -3.995 -3.845 -1.435 1.00 95.81 87 CYS A N 1
ATOM 688 C CA . CYS A 1 87 ? -3.220 -5.051 -1.173 1.00 95.81 87 CYS A CA 1
ATOM 689 C C . CYS A 1 87 ? -4.060 -6.046 -0.373 1.00 95.81 87 CYS A C 1
ATOM 691 O O . CYS A 1 87 ? -4.432 -5.728 0.757 1.00 95.81 87 CYS A O 1
ATOM 693 N N . PRO A 1 88 ? -4.293 -7.268 -0.883 1.00 94.06 88 PRO A N 1
ATOM 694 C CA . PRO A 1 88 ? -5.017 -8.267 -0.124 1.00 94.06 88 PRO A CA 1
ATOM 695 C C . PRO A 1 88 ? -4.186 -8.666 1.097 1.00 94.06 88 PRO A C 1
ATOM 697 O O . PRO A 1 88 ? -2.992 -8.975 1.018 1.00 94.06 88 PRO A O 1
ATOM 700 N N . VAL A 1 89 ? -4.832 -8.635 2.251 1.00 94.62 89 VAL A N 1
ATOM 701 C CA . VAL A 1 89 ? -4.267 -9.005 3.546 1.00 94.62 89 VAL A CA 1
ATOM 702 C C . VAL A 1 89 ? -5.260 -9.921 4.261 1.00 94.62 89 VAL A C 1
ATOM 704 O O . VAL A 1 89 ? -6.460 -9.810 4.011 1.00 94.62 89 VAL A O 1
ATOM 707 N N . PRO A 1 90 ? -4.799 -10.831 5.138 1.00 95.81 90 PRO A N 1
ATOM 708 C CA . PRO A 1 90 ? -5.706 -11.640 5.945 1.00 95.81 90 PRO A CA 1
ATOM 709 C C . PRO A 1 90 ? -6.703 -10.756 6.716 1.00 95.81 90 PRO A C 1
ATOM 711 O O . PRO A 1 90 ? -6.267 -9.728 7.246 1.00 95.81 90 PRO A O 1
ATOM 714 N N . PRO A 1 91 ? -7.992 -11.134 6.822 1.00 96.25 91 PRO A N 1
ATOM 715 C CA . PRO A 1 91 ? -9.021 -10.296 7.446 1.00 96.25 91 PRO A CA 1
ATOM 716 C C . PRO A 1 91 ? -8.666 -9.843 8.865 1.00 96.25 91 PRO A C 1
ATOM 718 O O . PRO A 1 91 ? -8.777 -8.666 9.189 1.00 96.25 91 PRO A O 1
ATOM 721 N N . GLU A 1 92 ? -8.137 -10.743 9.693 1.00 96.69 92 GLU A N 1
ATOM 722 C CA . GLU A 1 92 ? -7.701 -10.422 11.060 1.00 96.69 92 GLU A CA 1
ATOM 723 C C . GLU A 1 92 ? -6.618 -9.334 11.082 1.00 96.69 92 GLU A C 1
ATOM 725 O O . GLU A 1 92 ? -6.669 -8.391 11.873 1.00 96.69 92 GLU A O 1
ATOM 730 N N . LEU A 1 93 ? -5.651 -9.426 10.163 1.00 96.19 93 LEU A N 1
ATOM 731 C CA . LEU A 1 93 ? -4.602 -8.422 10.028 1.00 96.19 93 LEU A CA 1
ATOM 732 C C . LEU A 1 93 ? -5.172 -7.100 9.508 1.00 96.19 93 LEU A C 1
ATOM 734 O O . LEU A 1 93 ? -4.757 -6.045 9.975 1.00 96.19 93 LEU A O 1
ATOM 738 N N . TYR A 1 94 ? -6.105 -7.146 8.559 1.00 96.88 94 TYR A N 1
ATOM 739 C CA . TYR A 1 94 ? -6.778 -5.955 8.051 1.00 96.88 94 TYR A CA 1
ATOM 740 C C . TYR A 1 94 ? -7.498 -5.207 9.176 1.00 96.88 94 TYR A C 1
ATOM 742 O O . TYR A 1 94 ? -7.220 -4.029 9.389 1.00 96.88 94 TYR A O 1
ATOM 750 N N . HIS A 1 95 ? -8.337 -5.906 9.946 1.00 96.81 95 HIS A N 1
ATOM 751 C CA . HIS A 1 95 ? -9.093 -5.327 11.057 1.00 96.81 95 HIS A CA 1
ATOM 752 C C . HIS A 1 95 ? -8.187 -4.768 12.160 1.00 96.81 95 HIS A C 1
ATOM 754 O O . HIS A 1 95 ? -8.457 -3.697 12.701 1.00 96.81 95 HIS A O 1
ATOM 760 N N . ASN A 1 96 ? -7.070 -5.437 12.451 1.00 97.12 96 ASN A N 1
ATOM 761 C CA . ASN A 1 96 ? -6.080 -4.910 13.384 1.00 97.12 96 ASN A CA 1
ATOM 762 C C . ASN A 1 96 ? -5.405 -3.630 12.856 1.00 97.12 96 ASN A C 1
ATOM 764 O O . ASN A 1 96 ? -5.235 -2.663 13.587 1.00 97.12 96 ASN A O 1
ATOM 768 N N . LEU A 1 97 ? -5.009 -3.583 11.582 1.00 97.00 97 LEU A N 1
ATOM 769 C CA . LEU A 1 97 ? -4.315 -2.409 11.043 1.00 97.00 97 LEU A CA 1
ATOM 770 C C . LEU A 1 97 ? -5.256 -1.215 10.831 1.00 97.00 97 LEU A C 1
ATOM 772 O O . LEU A 1 97 ? -4.840 -0.080 11.056 1.00 97.00 97 LEU A O 1
ATOM 776 N N . ILE A 1 98 ? -6.504 -1.456 10.424 1.00 96.44 98 ILE A N 1
ATOM 777 C CA . ILE A 1 98 ? -7.485 -0.397 10.155 1.00 96.44 98 ILE A CA 1
ATOM 778 C C . ILE A 1 98 ? -8.006 0.262 11.436 1.00 96.44 98 ILE A C 1
ATOM 780 O O . ILE A 1 98 ? -8.290 1.457 11.423 1.00 96.44 98 ILE A O 1
ATOM 784 N N . SER A 1 99 ? -8.037 -0.459 12.565 1.00 96.94 99 SER A N 1
ATOM 785 C CA . SER A 1 99 ? -8.436 0.102 13.868 1.00 96.94 99 SER A CA 1
ATOM 786 C C . SER A 1 99 ? -7.498 1.208 14.370 1.00 96.94 99 SER A C 1
ATOM 788 O O . SER A 1 99 ? -7.868 1.990 15.241 1.00 96.94 99 SER A O 1
ATOM 790 N N . HIS A 1 100 ? -6.298 1.310 13.792 1.00 97.25 100 HIS A N 1
ATOM 791 C CA . HIS A 1 100 ? -5.323 2.358 14.087 1.00 97.25 100 HIS A CA 1
ATOM 792 C C . HIS A 1 100 ? -5.477 3.602 13.196 1.00 97.25 100 HIS A C 1
ATOM 794 O O . HIS A 1 100 ? -4.691 4.549 13.312 1.00 97.25 100 HIS A O 1
ATOM 800 N N . LEU A 1 101 ? -6.453 3.602 12.284 1.00 96.12 101 LEU A N 1
ATOM 801 C CA . LEU A 1 101 ? -6.719 4.686 11.343 1.00 96.12 101 LEU A CA 1
ATOM 802 C C . LEU A 1 101 ? -7.972 5.458 11.757 1.00 96.12 101 LEU A C 1
ATOM 804 O O . LEU A 1 101 ? -8.905 4.867 12.309 1.00 96.12 101 LEU A O 1
ATOM 808 N N . PRO A 1 102 ? -8.034 6.771 11.471 1.00 94.44 102 PRO A N 1
ATOM 809 C CA . PRO A 1 102 ? -9.239 7.541 11.730 1.00 94.44 102 PRO A CA 1
ATOM 810 C C . PRO A 1 102 ? -10.375 7.007 10.855 1.00 94.44 102 PRO A C 1
ATOM 812 O O . PRO A 1 102 ? -10.133 6.627 9.713 1.00 94.44 102 PRO A O 1
ATOM 815 N N . GLN A 1 103 ? -11.607 7.032 11.365 1.00 92.31 103 GLN A N 1
ATOM 816 C CA . GLN A 1 103 ? -12.783 6.477 10.680 1.00 92.31 103 GLN A CA 1
ATOM 817 C C . GLN A 1 103 ? -12.957 7.001 9.246 1.00 92.31 103 GLN A C 1
ATOM 819 O O . GLN A 1 103 ? -13.378 6.260 8.374 1.00 92.31 103 GLN A O 1
ATOM 824 N N . ALA A 1 104 ? -12.566 8.249 8.982 1.00 90.69 104 ALA A N 1
ATOM 825 C CA . ALA A 1 104 ? -12.644 8.856 7.654 1.00 90.69 104 ALA A CA 1
ATOM 826 C C . ALA A 1 104 ? -11.650 8.284 6.614 1.00 90.69 104 ALA A C 1
ATOM 828 O O . ALA A 1 104 ? -11.754 8.601 5.436 1.00 90.69 104 ALA A O 1
ATOM 829 N N . VAL A 1 105 ? -10.652 7.500 7.040 1.00 90.81 105 VAL A N 1
ATOM 830 C CA . VAL A 1 105 ? -9.660 6.831 6.171 1.00 90.81 105 VAL A CA 1
ATOM 831 C C . VAL A 1 105 ? -9.996 5.353 5.942 1.00 90.81 105 VAL A C 1
ATOM 833 O O . VAL A 1 105 ? -9.421 4.741 5.041 1.00 90.81 105 VAL A O 1
ATOM 836 N N . GLN A 1 106 ? -10.848 4.781 6.795 1.00 86.25 106 GLN A N 1
ATOM 837 C CA . GLN A 1 106 ? -11.250 3.375 6.731 1.00 86.25 106 GLN A CA 1
ATOM 838 C C . GLN A 1 106 ? -12.145 3.137 5.515 1.00 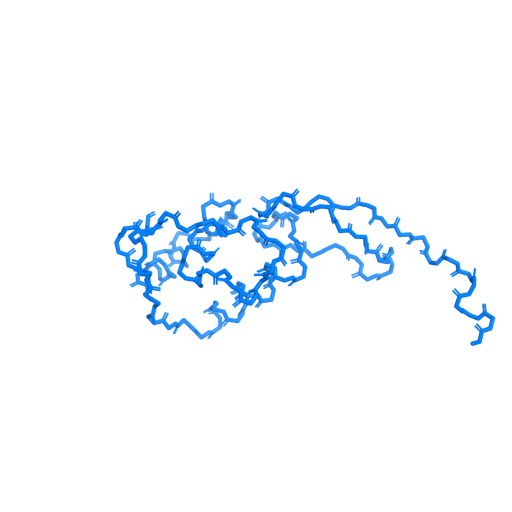86.25 106 GLN A C 1
ATOM 840 O O . GLN A 1 106 ? -11.914 2.112 4.837 1.00 86.25 106 GLN A O 1
#

Foldseek 3Di:
DCVVVPPQDWDFDQALQLRDTDTHRPVVDFDDAQNGGHDPLLRVLLVVCLVPPAQFDDPVLLPFDPNDPPNVPGRSQNSNLSSLVRHDDPPVSSVVNNVSHDPSSD

Sequence (106 aa):
TEEGKKAKKRVRVFCGVCDKIRYYSVHRGVTRIGGVISCEACRHFYQKFKRQPCILTCVQGGCCDVLDDNSRIRCRACWIGHILSRCPVPPELYHNLISHLPQAVQ

pLDDT: mean 86.42, std 13.92, range [38.66, 97.25]

Secondary structure (DSSP, 8-state):
-GGGTS---EEEEE-TTT--EEEEEGGG---EETTEE--HHHHHHHHHHHHS------TTTT-----SS-TTTS-HHHHHHHHHHHS---HHHHHHHHTTS-GGG-

Organism: Halocaridina rubra (NCBI:txid373956)

InterPro domains:
  IPR001628 Zinc finger, nuclear hormone receptor-type [PS51030] (12-106)
  IPR013088 Zinc finger, NHR/GATA-type [G3DSA:3.30.50.10] (7-89)